Protein AF-A0A323U4H4-F1 (afdb_monomer)

Nearest PDB structures (foldseek):
  2lk4-assembly1_A  TM=4.351E-01  e=6.947E+00  Homo sapiens
  7a27-assembly1_GGG  TM=3.543E-01  e=7.331E+00  Serratia marcescens

Foldseek 3Di:
DDDPPPPPDQLLRVLVVLVVLLVVCLVCVPPDDLVSLVVSQVCVVSSLVSLLNVCVVPVPSSVVSLVVVVVCQVSCVVSVHHDDPPVVSCVSSVD

Radius of gyration: 14.1 Å; Cα contacts (8 Å, |Δi|>4): 78; chains: 1; bounding box: 22×38×44 Å

Mean predicted aligned error: 6.23 Å

pLDDT: mean 83.29, std 13.13, range [33.44, 93.94]

Structure (mmCIF, N/CA/C/O backbone):
data_AF-A0A323U4H4-F1
#
_entry.id   AF-A0A323U4H4-F1
#
loop_
_atom_site.group_PDB
_atom_site.id
_atom_site.type_symbol
_atom_site.label_atom_id
_atom_site.label_alt_id
_atom_site.label_comp_id
_atom_site.label_asym_id
_atom_site.label_entity_id
_atom_site.label_seq_id
_atom_site.pdbx_PDB_ins_code
_atom_site.Cartn_x
_atom_site.Cartn_y
_atom_site.Cartn_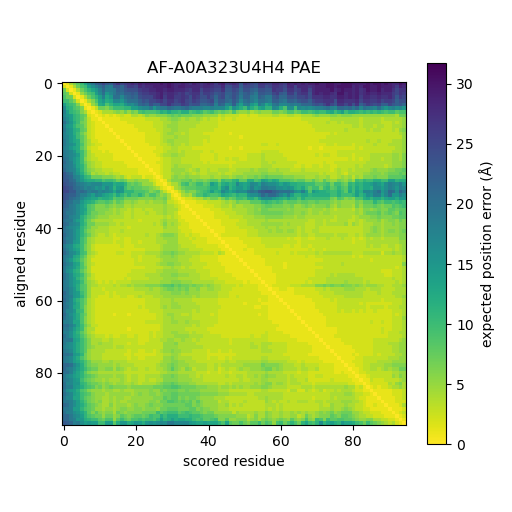z
_atom_site.occupancy
_atom_site.B_iso_or_equiv
_atom_site.auth_seq_id
_atom_site.auth_comp_id
_atom_site.auth_asym_id
_atom_site.auth_atom_id
_atom_site.pdbx_PDB_model_num
ATOM 1 N N . MET A 1 1 ? 3.212 25.612 -26.852 1.00 33.44 1 MET A N 1
ATOM 2 C CA . MET A 1 1 ? 3.584 24.186 -26.749 1.00 33.44 1 MET A CA 1
ATOM 3 C C . MET A 1 1 ? 3.531 23.826 -25.278 1.00 33.44 1 MET A C 1
ATOM 5 O O . MET A 1 1 ? 4.295 24.402 -24.517 1.00 33.44 1 MET A O 1
ATOM 9 N N . ALA A 1 2 ? 2.548 23.024 -24.862 1.00 36.12 2 ALA A N 1
ATOM 10 C CA . ALA A 1 2 ? 2.380 22.651 -23.460 1.00 36.12 2 ALA A CA 1
ATOM 11 C C . ALA A 1 2 ? 3.559 21.770 -23.033 1.00 36.12 2 ALA A C 1
ATOM 13 O O . ALA A 1 2 ? 3.899 20.818 -23.734 1.00 36.12 2 ALA A O 1
ATOM 14 N N . ALA A 1 3 ? 4.207 22.139 -21.931 1.00 40.16 3 ALA A N 1
ATOM 15 C CA . ALA A 1 3 ? 5.287 21.371 -21.342 1.00 40.16 3 ALA A CA 1
ATOM 16 C C . ALA A 1 3 ? 4.754 19.983 -20.974 1.00 40.16 3 ALA A C 1
ATOM 18 O O . ALA A 1 3 ? 3.905 19.855 -20.095 1.00 40.16 3 ALA A O 1
ATOM 19 N N . SER A 1 4 ? 5.241 18.948 -21.656 1.00 44.94 4 SER A N 1
ATOM 20 C CA . SER A 1 4 ? 5.141 17.585 -21.155 1.00 44.94 4 SER A CA 1
ATOM 21 C C . SER A 1 4 ? 5.944 17.547 -19.860 1.00 44.94 4 SER A C 1
ATOM 23 O O . SER A 1 4 ? 7.169 17.442 -19.893 1.00 44.94 4 SER A O 1
ATOM 25 N N . THR A 1 5 ? 5.275 17.691 -18.719 1.00 45.06 5 THR A N 1
ATOM 26 C CA . THR A 1 5 ? 5.811 17.290 -17.421 1.00 45.06 5 THR A CA 1
ATOM 27 C C . THR A 1 5 ? 6.005 15.782 -17.483 1.00 45.06 5 THR A C 1
ATOM 29 O O . THR A 1 5 ? 5.144 15.006 -17.077 1.00 45.06 5 THR A O 1
ATOM 32 N N . ALA A 1 6 ? 7.123 15.358 -18.075 1.00 48.53 6 ALA A N 1
ATOM 33 C CA . ALA A 1 6 ? 7.662 14.033 -17.852 1.00 48.53 6 ALA A CA 1
ATOM 34 C C . ALA A 1 6 ? 7.753 13.898 -16.332 1.00 48.53 6 ALA A C 1
ATOM 36 O O . ALA A 1 6 ? 8.477 14.660 -15.690 1.00 48.53 6 ALA A O 1
ATOM 37 N N . SER A 1 7 ? 6.906 13.042 -15.763 1.00 56.84 7 SER A N 1
ATOM 38 C CA . SER A 1 7 ? 6.895 12.756 -14.335 1.00 56.84 7 SER A CA 1
ATOM 39 C C . SER A 1 7 ? 8.338 12.494 -13.912 1.00 56.84 7 SER A C 1
ATOM 41 O O . SER A 1 7 ? 8.963 11.572 -14.431 1.00 56.84 7 SER A O 1
ATOM 43 N N . LEU A 1 8 ? 8.889 13.333 -13.029 1.00 70.56 8 LEU A N 1
ATOM 44 C CA . LEU A 1 8 ? 10.264 13.189 -12.531 1.00 70.56 8 LEU A CA 1
ATOM 45 C C . LEU A 1 8 ? 10.473 11.859 -11.791 1.00 70.56 8 LEU A C 1
ATOM 47 O O . LEU A 1 8 ? 11.607 11.474 -11.532 1.00 70.56 8 LEU A O 1
ATOM 51 N N . PHE A 1 9 ? 9.375 11.176 -11.473 1.00 76.75 9 PHE A N 1
ATOM 52 C CA . PHE A 1 9 ? 9.333 9.926 -10.744 1.00 76.75 9 PHE A CA 1
ATOM 53 C C . PHE A 1 9 ? 8.801 8.797 -11.619 1.00 76.75 9 PHE A C 1
ATOM 55 O O . PHE A 1 9 ? 7.799 8.947 -12.331 1.00 76.75 9 PHE A O 1
ATOM 62 N N . THR A 1 10 ? 9.455 7.648 -11.497 1.00 89.19 10 THR A N 1
ATOM 63 C CA . THR A 1 10 ? 8.972 6.358 -11.980 1.00 89.19 10 THR A CA 1
ATOM 64 C C . THR A 1 10 ? 7.700 5.942 -11.227 1.00 89.19 10 THR A C 1
ATOM 66 O O . THR A 1 10 ? 7.492 6.342 -10.078 1.00 89.19 10 THR A O 1
ATOM 69 N N . PRO A 1 11 ? 6.850 5.086 -11.819 1.00 89.75 11 PRO A N 1
ATOM 70 C CA . PRO A 1 11 ? 5.662 4.557 -11.144 1.00 89.75 11 PRO A CA 1
ATOM 71 C C . PRO A 1 11 ? 5.970 3.913 -9.784 1.00 89.75 11 PRO A C 1
ATOM 73 O O . PRO A 1 11 ? 5.223 4.091 -8.825 1.00 89.75 11 PRO A O 1
ATOM 76 N N . LEU A 1 12 ? 7.109 3.224 -9.668 1.00 90.81 12 LEU A N 1
ATOM 77 C CA . LEU A 1 12 ? 7.548 2.618 -8.413 1.00 90.81 12 LEU A CA 1
ATOM 78 C C . LEU A 1 12 ? 7.871 3.669 -7.344 1.00 90.81 12 LEU A C 1
ATOM 80 O O . LEU A 1 12 ? 7.516 3.490 -6.182 1.00 90.81 12 LEU A O 1
ATOM 84 N N . GLU A 1 13 ? 8.534 4.765 -7.714 1.00 91.06 13 GLU A N 1
ATOM 85 C CA . GLU A 1 13 ? 8.841 5.859 -6.784 1.00 91.06 13 GLU A CA 1
ATOM 86 C C . GLU A 1 13 ? 7.571 6.544 -6.285 1.00 91.06 13 GLU A C 1
ATOM 88 O O . GLU A 1 13 ? 7.451 6.799 -5.088 1.00 91.06 13 GLU A O 1
ATOM 93 N N . VAL A 1 14 ? 6.594 6.757 -7.169 1.00 90.50 14 VAL A N 1
ATOM 94 C CA . VAL A 1 14 ? 5.285 7.303 -6.785 1.00 90.50 14 VAL A CA 1
ATOM 95 C C . VAL A 1 14 ? 4.548 6.339 -5.848 1.00 90.50 14 VAL A C 1
ATOM 97 O O . VAL A 1 14 ? 4.030 6.761 -4.816 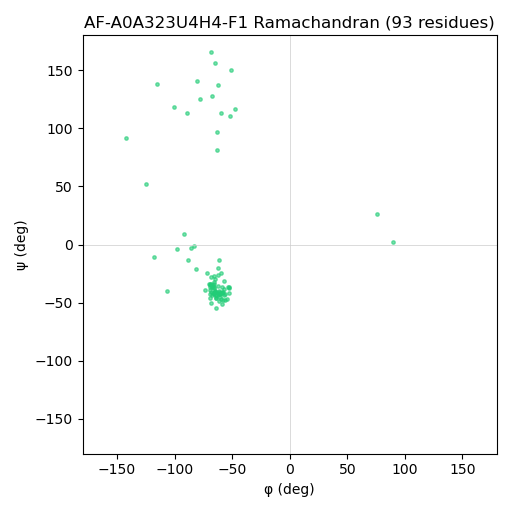1.00 90.50 14 VAL A O 1
ATOM 100 N N . ALA A 1 15 ? 4.548 5.033 -6.141 1.00 91.69 15 ALA A N 1
ATOM 101 C CA . ALA A 1 15 ? 3.940 4.031 -5.263 1.00 91.69 15 ALA A CA 1
ATOM 102 C C . ALA A 1 15 ? 4.607 3.992 -3.875 1.00 91.69 15 ALA A C 1
ATOM 104 O O . ALA A 1 15 ? 3.918 3.914 -2.859 1.00 91.69 15 ALA A O 1
ATOM 105 N N . ARG A 1 16 ? 5.942 4.093 -3.815 1.00 92.75 16 ARG A N 1
ATOM 106 C CA . ARG A 1 16 ? 6.701 4.157 -2.554 1.00 92.75 16 ARG A CA 1
ATOM 107 C C . ARG A 1 16 ? 6.413 5.426 -1.758 1.00 92.75 16 ARG A C 1
ATOM 109 O O . ARG A 1 16 ? 6.393 5.360 -0.531 1.00 92.75 16 ARG A O 1
ATOM 116 N N . LEU A 1 17 ? 6.221 6.559 -2.434 1.00 91.06 17 LEU A N 1
ATOM 117 C CA . LEU A 1 17 ? 5.887 7.827 -1.789 1.00 91.06 17 LEU A CA 1
ATOM 118 C C . LEU A 1 17 ? 4.521 7.739 -1.103 1.00 91.06 17 LEU A C 1
ATOM 120 O O . LEU A 1 17 ? 4.456 7.894 0.113 1.00 91.06 17 LEU A O 1
ATOM 124 N N . HIS A 1 18 ? 3.478 7.356 -1.845 1.00 90.38 18 HIS A N 1
ATOM 125 C CA . HIS A 1 18 ? 2.144 7.161 -1.271 1.00 90.38 18 HIS A CA 1
ATOM 126 C C . HIS A 1 18 ? 2.145 6.105 -0.160 1.00 90.38 18 HIS A C 1
ATOM 128 O O . HIS A 1 18 ? 1.445 6.244 0.844 1.00 90.38 18 HIS A O 1
ATOM 134 N N . TRP A 1 19 ? 2.946 5.040 -0.306 1.00 92.75 19 TRP A N 1
ATOM 135 C CA . TRP A 1 19 ? 3.050 4.027 0.741 1.00 92.75 19 TRP A CA 1
ATOM 136 C C . TRP A 1 19 ? 3.661 4.584 2.024 1.00 92.75 19 TRP A C 1
ATOM 138 O O . TRP A 1 19 ? 3.196 4.264 3.115 1.00 92.75 19 TRP A O 1
ATOM 148 N N . ARG A 1 20 ? 4.680 5.440 1.910 1.00 90.81 20 ARG A N 1
ATOM 149 C CA . ARG A 1 20 ? 5.303 6.091 3.064 1.00 90.81 20 ARG A CA 1
ATOM 150 C C . ARG A 1 20 ? 4.298 6.954 3.821 1.00 90.81 20 ARG A C 1
ATOM 152 O O . ARG A 1 20 ? 4.180 6.780 5.027 1.00 90.81 20 ARG A O 1
ATOM 159 N N . GLU A 1 21 ? 3.553 7.797 3.116 1.00 87.75 21 GLU A N 1
ATOM 160 C CA . GLU A 1 21 ? 2.527 8.671 3.705 1.00 87.75 21 GLU A CA 1
ATOM 161 C C . GLU A 1 21 ? 1.417 7.854 4.380 1.00 87.75 21 GLU A C 1
ATOM 163 O O . GLU A 1 21 ? 1.019 8.119 5.517 1.00 87.75 21 GLU A O 1
ATOM 168 N N . THR A 1 22 ? 0.980 6.778 3.716 1.00 88.06 22 THR A N 1
ATOM 169 C CA . THR A 1 22 ? 0.026 5.823 4.292 1.00 88.06 22 THR A CA 1
ATOM 170 C C . THR A 1 22 ? 0.578 5.223 5.583 1.00 88.06 22 THR A C 1
ATOM 172 O O . THR A 1 22 ? -0.106 5.180 6.604 1.00 88.06 22 THR A O 1
ATOM 175 N N . ARG A 1 23 ? 1.835 4.775 5.565 1.00 88.75 23 ARG A N 1
ATOM 176 C CA . ARG A 1 23 ? 2.483 4.131 6.707 1.00 88.75 23 ARG A CA 1
ATOM 177 C C . ARG A 1 23 ? 2.698 5.085 7.877 1.00 88.75 23 ARG A C 1
ATOM 179 O O . ARG A 1 23 ? 2.561 4.659 9.019 1.00 88.75 23 ARG A O 1
ATOM 186 N N . GLU A 1 24 ? 2.982 6.356 7.622 1.00 86.88 24 GLU A N 1
ATOM 187 C CA . GLU A 1 24 ? 3.047 7.383 8.667 1.00 86.88 24 GLU A CA 1
ATOM 188 C C . GLU A 1 24 ? 1.701 7.525 9.388 1.00 86.88 24 GLU A C 1
ATOM 190 O O . GLU A 1 24 ? 1.666 7.527 10.621 1.00 86.88 24 GLU A O 1
ATOM 195 N N . CYS A 1 25 ? 0.590 7.510 8.645 1.00 84.06 25 CYS A N 1
ATOM 196 C CA . CYS A 1 25 ? -0.751 7.510 9.233 1.00 84.06 25 CYS A CA 1
ATOM 197 C C . CYS A 1 25 ? -1.050 6.223 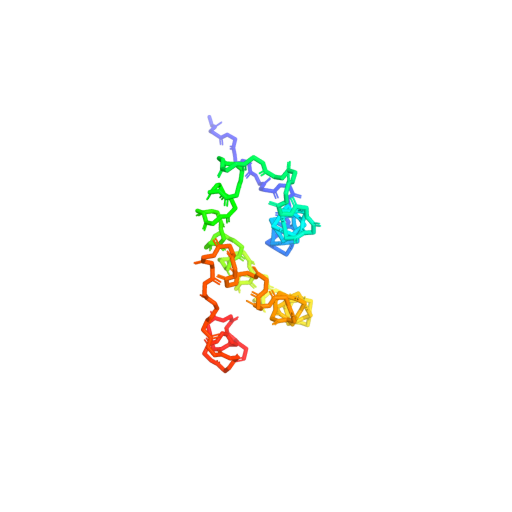10.021 1.00 84.06 25 CYS A C 1
ATOM 199 O O . CYS A 1 25 ? -1.649 6.273 11.095 1.00 84.06 25 CYS A O 1
ATOM 201 N N . LEU A 1 26 ? -0.583 5.063 9.542 1.00 83.44 26 LEU A N 1
ATOM 202 C CA . LEU A 1 26 ? -0.733 3.783 10.251 1.00 83.44 26 LEU A CA 1
ATOM 203 C C . LEU A 1 26 ? 0.046 3.733 11.576 1.00 83.44 26 LEU A C 1
ATOM 205 O O . LEU A 1 26 ? -0.393 3.072 12.519 1.00 83.44 26 LEU A O 1
ATOM 209 N N . LEU A 1 27 ? 1.208 4.387 11.652 1.00 84.00 27 LEU A N 1
ATOM 210 C CA . LEU A 1 27 ? 2.072 4.386 12.839 1.00 84.00 27 LEU A CA 1
ATOM 211 C C . LEU A 1 27 ? 1.620 5.389 13.911 1.00 84.00 27 LEU A C 1
ATOM 213 O O . LEU A 1 27 ? 1.953 5.207 15.084 1.00 84.00 27 LEU A O 1
ATOM 217 N N . HIS A 1 28 ? 0.840 6.408 13.538 1.00 78.50 28 HIS A N 1
ATOM 218 C CA . HIS A 1 28 ? 0.397 7.477 14.437 1.00 78.50 28 HIS A CA 1
ATOM 219 C C . HIS A 1 28 ? -1.135 7.659 14.495 1.00 78.50 28 HIS A C 1
ATOM 221 O O . HIS A 1 28 ? -1.615 8.788 14.435 1.00 78.50 28 HIS A O 1
ATOM 227 N N . PRO A 1 29 ? -1.936 6.604 14.742 1.00 64.31 29 PRO A N 1
ATOM 228 C CA . PRO A 1 29 ? -3.401 6.667 14.643 1.00 64.31 29 PRO A CA 1
ATOM 229 C C . PRO A 1 29 ? -4.080 7.653 15.615 1.00 64.31 29 PRO A C 1
ATOM 231 O O . PRO A 1 29 ? -5.214 8.050 15.383 1.00 64.31 29 PRO A O 1
ATOM 234 N N . GLY A 1 30 ? -3.412 8.048 16.708 1.00 64.81 30 GLY A N 1
ATOM 235 C CA . GLY A 1 30 ? -3.902 9.067 17.654 1.00 64.81 30 GLY A CA 1
ATOM 236 C C . GLY A 1 30 ? -3.340 10.478 17.435 1.00 64.81 30 GLY A C 1
ATOM 237 O O . GLY A 1 30 ? -3.706 11.389 18.171 1.00 64.81 30 GLY A O 1
ATOM 238 N N . GLY A 1 31 ? -2.418 10.642 16.481 1.00 65.00 31 GLY A N 1
ATOM 239 C CA . GLY A 1 31 ? -1.805 11.922 16.108 1.00 65.00 31 GLY A CA 1
ATOM 240 C C . GLY A 1 31 ? -2.087 12.343 14.664 1.00 65.00 31 GLY A C 1
ATOM 241 O O . GLY A 1 31 ? -1.801 13.481 14.306 1.00 65.00 31 GLY A O 1
ATOM 242 N N . THR A 1 32 ? -2.640 11.445 13.848 1.00 71.88 32 THR A N 1
ATOM 243 C CA . THR A 1 32 ? -3.081 11.727 12.484 1.00 71.88 32 THR A CA 1
ATOM 244 C C . THR A 1 32 ? -4.418 12.451 12.511 1.00 71.88 32 THR A C 1
ATOM 246 O O . THR A 1 32 ? -5.386 11.981 13.112 1.00 71.88 32 THR A O 1
ATOM 249 N N . ASP A 1 33 ? -4.457 13.604 11.853 1.00 79.94 33 ASP A N 1
ATOM 250 C CA . ASP A 1 33 ? -5.683 14.367 11.663 1.00 79.94 33 ASP A CA 1
ATOM 251 C C . ASP A 1 33 ? -6.700 13.539 10.843 1.00 79.94 33 ASP A C 1
ATOM 253 O O . ASP A 1 33 ? -6.305 12.867 9.883 1.00 79.94 33 ASP A O 1
ATOM 257 N N . PRO A 1 34 ? -7.995 13.529 11.201 1.00 78.06 34 PRO A N 1
ATOM 258 C CA . PRO A 1 34 ? -9.004 12.759 10.477 1.00 78.06 34 PRO A CA 1
ATOM 259 C C . PRO A 1 34 ? -9.091 13.108 8.983 1.00 78.06 34 PRO A C 1
ATOM 261 O O . PRO A 1 34 ? -9.353 12.205 8.186 1.00 78.06 34 PRO A O 1
ATOM 264 N N . ASP A 1 35 ? -8.816 14.353 8.582 1.00 83.06 35 ASP A N 1
ATOM 265 C CA . ASP A 1 35 ? -8.785 14.744 7.168 1.00 83.06 35 ASP A CA 1
ATOM 266 C C . ASP A 1 35 ? -7.571 14.134 6.453 1.00 83.06 35 ASP A C 1
ATOM 268 O O . ASP A 1 35 ? -7.659 13.721 5.297 1.00 83.06 35 ASP A O 1
ATOM 272 N N . GLN A 1 36 ? -6.442 13.992 7.153 1.00 80.50 36 GLN A N 1
ATOM 273 C CA . GLN A 1 36 ? -5.254 13.321 6.624 1.00 80.50 36 GLN A CA 1
ATOM 274 C C . GLN A 1 36 ? -5.481 11.812 6.468 1.00 80.50 36 GLN A C 1
ATOM 276 O O . GLN A 1 36 ? -5.109 11.230 5.448 1.00 80.50 36 GLN A O 1
ATOM 281 N N . ALA A 1 37 ? -6.126 11.176 7.450 1.00 80.31 37 ALA A N 1
ATOM 282 C CA . ALA A 1 37 ? -6.512 9.773 7.343 1.00 80.31 37 ALA A CA 1
ATOM 283 C C . ALA A 1 37 ? -7.482 9.551 6.170 1.00 80.31 37 ALA A C 1
ATOM 285 O O . ALA A 1 37 ? -7.330 8.580 5.429 1.00 80.31 37 ALA A O 1
ATOM 286 N N . LEU A 1 38 ? -8.435 10.467 5.963 1.00 84.44 38 LEU A N 1
ATOM 287 C CA . LEU A 1 38 ? -9.356 10.420 4.830 1.00 84.44 38 LEU A CA 1
ATOM 288 C C . LEU A 1 38 ? -8.620 10.567 3.492 1.00 84.44 38 LEU A C 1
ATOM 290 O O . LEU A 1 38 ? -8.841 9.752 2.600 1.00 84.44 38 LEU A O 1
ATOM 294 N N . ALA A 1 39 ? -7.700 11.528 3.375 1.00 86.50 39 ALA A N 1
ATOM 295 C CA . ALA A 1 39 ? -6.894 11.710 2.169 1.00 86.50 39 ALA A CA 1
ATOM 296 C C . ALA A 1 39 ? -6.104 10.440 1.816 1.00 86.50 39 ALA A C 1
ATOM 298 O O . ALA A 1 39 ? -6.116 10.001 0.669 1.00 86.50 39 ALA A O 1
ATOM 299 N N . VAL A 1 40 ? -5.498 9.776 2.807 1.00 85.75 40 VAL A N 1
ATOM 300 C CA . VAL A 1 40 ? -4.807 8.494 2.594 1.00 85.75 40 VAL A CA 1
ATOM 301 C C . VAL A 1 40 ? -5.751 7.419 2.055 1.00 85.75 40 VAL A C 1
ATOM 303 O O . VAL A 1 40 ? -5.378 6.678 1.145 1.00 85.75 40 VAL A O 1
ATOM 306 N N . VAL A 1 41 ? -6.976 7.327 2.578 1.00 85.44 41 VAL A N 1
ATOM 307 C CA . VAL A 1 41 ? -7.986 6.372 2.090 1.00 85.44 41 VAL A CA 1
ATOM 308 C C . VAL A 1 41 ? -8.388 6.687 0.645 1.00 85.44 41 VAL A C 1
ATOM 310 O O . VAL A 1 41 ? -8.483 5.772 -0.176 1.00 85.44 41 VAL A O 1
ATOM 313 N N . GLU A 1 42 ? -8.601 7.962 0.322 1.00 88.25 42 GLU A N 1
ATOM 314 C CA . GLU A 1 42 ? -9.001 8.424 -1.012 1.00 88.25 42 GLU A CA 1
ATOM 315 C C . GLU A 1 42 ? -7.889 8.268 -2.057 1.00 88.25 42 GLU A C 1
ATOM 317 O O . GLU A 1 42 ? -8.168 7.958 -3.218 1.00 88.25 42 GLU A O 1
ATOM 322 N N . GLU A 1 43 ? -6.629 8.431 -1.651 1.00 88.25 43 GLU A N 1
ATOM 323 C CA . GLU A 1 43 ? -5.460 8.309 -2.522 1.00 88.25 43 GLU A CA 1
ATOM 324 C C . GLU A 1 43 ? -4.916 6.879 -2.619 1.00 88.25 43 GLU A C 1
ATOM 326 O O . GLU A 1 43 ? -4.161 6.562 -3.542 1.00 88.25 43 GLU A O 1
ATOM 331 N N . PHE A 1 44 ? -5.339 5.964 -1.744 1.00 87.75 44 PHE A N 1
ATOM 332 C CA . PHE A 1 44 ? -4.903 4.566 -1.774 1.00 87.75 44 PHE A CA 1
ATOM 333 C C . PHE A 1 44 ? -5.088 3.863 -3.142 1.00 87.75 44 PHE A C 1
ATOM 335 O O . PHE A 1 44 ? -4.206 3.107 -3.564 1.00 87.75 44 PHE A O 1
ATOM 342 N N . PRO A 1 45 ? -6.158 4.119 -3.925 1.00 88.56 45 PRO A N 1
ATOM 343 C CA . PRO A 1 45 ? -6.274 3.595 -5.287 1.00 88.56 45 PRO A CA 1
ATOM 344 C C . PRO A 1 45 ? -5.181 4.090 -6.254 1.00 88.56 45 PRO A C 1
ATOM 346 O O . PRO A 1 45 ? -4.858 3.393 -7.221 1.00 88.56 45 PRO A O 1
ATOM 349 N N . LEU A 1 46 ? -4.585 5.266 -6.020 1.00 88.50 46 LEU A N 1
ATOM 350 C CA . LEU A 1 46 ? -3.449 5.758 -6.809 1.00 88.50 46 LEU A CA 1
ATOM 351 C C . LEU A 1 46 ? -2.201 4.925 -6.540 1.00 88.50 46 LEU A C 1
ATOM 353 O O . LEU A 1 46 ? -1.484 4.587 -7.485 1.00 88.50 46 LEU A O 1
ATOM 357 N N . LEU A 1 47 ? -1.975 4.533 -5.283 1.00 90.00 47 LEU A N 1
ATOM 358 C CA . LEU A 1 47 ? -0.918 3.591 -4.926 1.00 90.00 47 LEU A CA 1
ATOM 359 C C . LEU A 1 47 ? -1.070 2.300 -5.739 1.00 90.00 47 LEU A C 1
ATOM 361 O O . LEU A 1 47 ? -0.100 1.847 -6.345 1.00 90.00 47 LEU A O 1
ATOM 365 N N . TRP A 1 48 ? -2.285 1.745 -5.830 1.00 87.81 48 TRP A N 1
ATOM 366 C CA . TRP A 1 48 ? -2.538 0.532 -6.619 1.00 87.81 48 TRP A CA 1
ATOM 367 C C . TRP A 1 48 ? -2.199 0.700 -8.094 1.00 87.81 48 TRP A C 1
ATOM 369 O O . TRP A 1 48 ? -1.532 -0.157 -8.672 1.00 87.81 48 TRP A O 1
ATOM 379 N N . ARG A 1 49 ? -2.641 1.802 -8.707 1.00 89.69 49 ARG A N 1
ATOM 380 C CA . ARG A 1 49 ? -2.382 2.070 -10.126 1.00 89.69 49 ARG A CA 1
ATOM 381 C C . ARG A 1 49 ? -0.885 2.165 -10.409 1.00 89.69 49 ARG A C 1
ATOM 383 O O . ARG A 1 49 ? -0.405 1.578 -11.373 1.00 89.69 49 ARG A O 1
ATOM 390 N N . ASN A 1 50 ? -0.157 2.890 -9.565 1.00 91.06 50 ASN A N 1
ATOM 391 C CA . ASN A 1 50 ? 1.280 3.076 -9.724 1.00 91.06 50 ASN A CA 1
ATOM 392 C C . ASN A 1 50 ? 2.061 1.784 -9.461 1.00 91.06 50 ASN A C 1
ATOM 394 O O . ASN A 1 50 ? 3.036 1.517 -10.155 1.00 91.06 50 ASN A O 1
ATOM 398 N N . LEU A 1 51 ? 1.605 0.949 -8.524 1.00 91.31 51 LEU A N 1
ATOM 399 C CA . LEU A 1 51 ? 2.199 -0.359 -8.253 1.00 91.31 51 LEU A CA 1
ATOM 400 C C . LEU A 1 51 ? 1.986 -1.347 -9.410 1.00 91.31 51 LEU A C 1
ATOM 402 O O . LEU A 1 51 ? 2.912 -2.064 -9.779 1.00 91.31 51 LEU A O 1
ATOM 406 N N . ALA A 1 52 ? 0.792 -1.360 -10.012 1.00 90.88 52 ALA A N 1
ATOM 407 C CA . ALA A 1 52 ? 0.501 -2.180 -11.187 1.00 90.88 52 ALA A CA 1
ATOM 408 C C . ALA A 1 52 ? 1.325 -1.737 -12.404 1.00 90.88 52 ALA A C 1
ATOM 410 O O . ALA A 1 52 ? 1.858 -2.569 -13.131 1.00 90.88 52 ALA A O 1
ATOM 411 N N . GLU A 1 53 ? 1.473 -0.426 -12.611 1.00 91.25 53 GLU A N 1
ATOM 412 C CA . GLU A 1 53 ? 2.350 0.094 -13.659 1.00 91.25 53 GLU A CA 1
ATOM 413 C C . GLU A 1 53 ? 3.819 -0.242 -13.362 1.00 91.25 53 GLU A C 1
ATOM 415 O O . GLU A 1 53 ? 4.525 -0.700 -14.254 1.00 91.25 53 GLU A O 1
ATOM 420 N N . ALA A 1 54 ? 4.271 -0.109 -12.110 1.00 90.88 54 ALA A N 1
ATOM 421 C CA . ALA A 1 54 ? 5.623 -0.482 -11.698 1.00 90.88 54 ALA A CA 1
ATOM 422 C C . ALA A 1 54 ? 5.928 -1.956 -11.988 1.00 90.88 54 ALA A C 1
ATOM 424 O O . ALA A 1 54 ? 6.999 -2.249 -12.509 1.00 90.88 54 ALA A O 1
ATOM 425 N N . ALA A 1 55 ? 4.978 -2.863 -11.744 1.00 90.94 55 ALA A N 1
ATOM 426 C CA . ALA A 1 55 ? 5.137 -4.293 -12.012 1.00 90.94 55 ALA A CA 1
ATOM 427 C C . ALA A 1 55 ? 5.415 -4.616 -13.492 1.00 90.94 55 ALA A C 1
ATOM 429 O O . ALA A 1 55 ? 6.040 -5.632 -13.789 1.00 90.94 55 ALA A O 1
ATOM 430 N N . ARG A 1 56 ? 5.004 -3.744 -14.427 1.00 89.75 56 ARG A 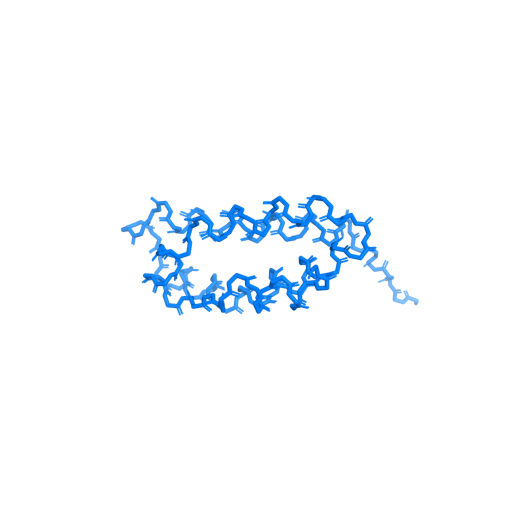N 1
ATOM 431 C CA . ARG A 1 56 ? 5.289 -3.899 -15.866 1.00 89.75 56 ARG A CA 1
ATOM 432 C C . ARG A 1 56 ? 6.751 -3.629 -16.220 1.00 89.75 56 ARG A C 1
ATOM 434 O O . ARG A 1 56 ? 7.211 -4.113 -17.250 1.00 89.75 56 ARG A O 1
ATOM 441 N N . HIS A 1 57 ? 7.447 -2.836 -15.405 1.00 88.31 57 HIS A N 1
ATOM 442 C CA . HIS A 1 57 ? 8.834 -2.418 -15.639 1.00 88.31 57 HIS A CA 1
ATOM 443 C C . HIS A 1 57 ? 9.811 -3.138 -14.706 1.00 88.31 57 HIS A C 1
ATOM 445 O O . HIS A 1 57 ? 10.886 -3.539 -15.140 1.00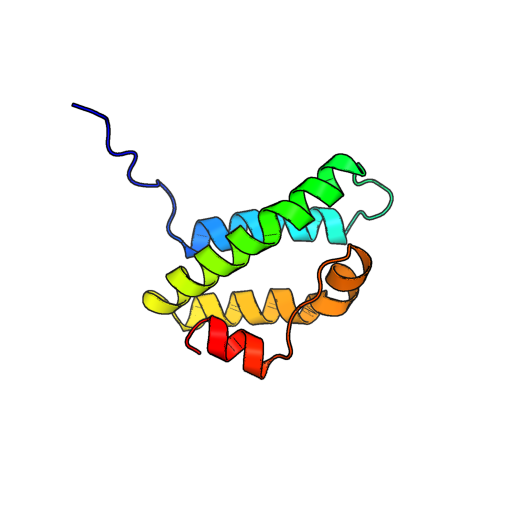 88.31 57 HIS A O 1
ATOM 451 N N . ASP A 1 58 ? 9.425 -3.322 -13.443 1.00 90.44 58 ASP A N 1
ATOM 452 C CA . ASP A 1 58 ? 10.197 -4.000 -12.403 1.00 90.44 58 ASP A CA 1
ATOM 453 C C . ASP A 1 58 ? 9.261 -4.824 -11.504 1.00 90.44 58 ASP A C 1
ATOM 455 O O . ASP A 1 58 ? 8.690 -4.354 -10.512 1.00 90.44 58 ASP A O 1
ATOM 459 N N . LEU A 1 59 ? 9.096 -6.086 -11.897 1.00 89.62 59 LEU A N 1
ATOM 460 C CA . LEU A 1 59 ? 8.231 -7.051 -11.229 1.00 89.62 59 LEU A CA 1
ATOM 461 C C . LEU A 1 59 ? 8.663 -7.312 -9.783 1.00 89.62 59 LEU A C 1
ATOM 463 O O . LEU A 1 59 ? 7.825 -7.418 -8.889 1.00 89.62 59 LEU A O 1
ATOM 467 N N . GLU A 1 60 ? 9.969 -7.446 -9.561 1.00 91.38 60 GLU A N 1
ATOM 468 C CA . GLU A 1 60 ? 10.531 -7.843 -8.273 1.00 91.38 60 GLU A CA 1
ATOM 469 C C . GLU A 1 60 ? 10.347 -6.728 -7.245 1.00 91.38 60 GLU A C 1
ATOM 471 O O . GLU A 1 60 ? 9.852 -6.973 -6.140 1.00 91.38 60 GLU A O 1
ATOM 476 N N . ALA A 1 61 ? 10.656 -5.488 -7.626 1.00 91.50 61 ALA A N 1
ATOM 477 C CA . ALA A 1 61 ? 10.480 -4.351 -6.739 1.00 91.50 61 ALA A CA 1
ATOM 478 C C . ALA A 1 61 ? 8.999 -4.062 -6.445 1.00 91.50 61 ALA A C 1
ATOM 480 O O . ALA A 1 61 ? 8.657 -3.725 -5.306 1.00 91.50 61 ALA A O 1
ATOM 481 N N . ALA A 1 62 ? 8.111 -4.235 -7.431 1.00 91.38 62 ALA A N 1
ATOM 482 C CA . ALA A 1 62 ? 6.671 -4.105 -7.223 1.00 91.38 62 ALA A CA 1
ATOM 483 C C . ALA A 1 62 ? 6.121 -5.206 -6.298 1.00 91.38 62 ALA A C 1
ATOM 485 O O . ALA A 1 62 ? 5.341 -4.913 -5.394 1.00 91.38 62 ALA A O 1
ATOM 486 N N . LEU A 1 63 ? 6.566 -6.458 -6.463 1.00 90.81 63 LEU A N 1
ATOM 487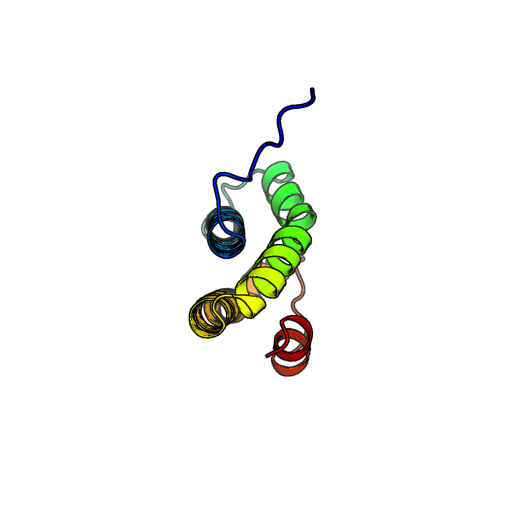 C CA . LEU A 1 63 ? 6.219 -7.570 -5.569 1.00 90.81 63 LEU A CA 1
ATOM 488 C C . LEU A 1 63 ? 6.691 -7.330 -4.135 1.00 90.81 63 LEU A C 1
ATOM 490 O O . LEU A 1 63 ? 5.950 -7.625 -3.196 1.00 90.81 63 LEU A O 1
ATOM 494 N N . SER A 1 64 ? 7.908 -6.810 -3.963 1.00 93.62 64 SER A N 1
ATOM 495 C CA . SER A 1 64 ? 8.4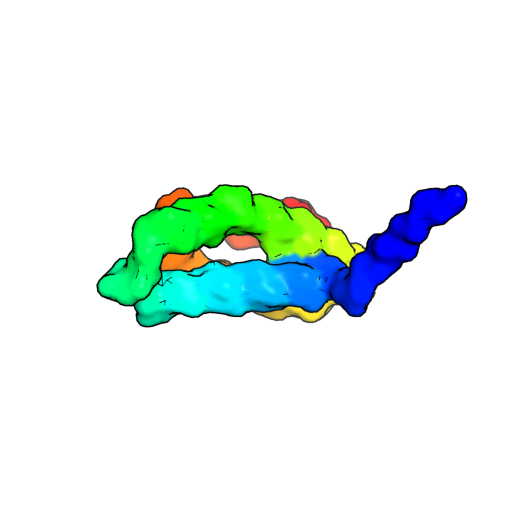42 -6.461 -2.644 1.00 93.62 64 SER A CA 1
ATOM 496 C C . SER A 1 64 ? 7.542 -5.442 -1.952 1.00 93.62 64 SER A C 1
ATOM 498 O O . SER A 1 64 ? 7.078 -5.691 -0.842 1.00 93.62 64 SER A O 1
ATOM 500 N N . LEU A 1 65 ? 7.212 -4.346 -2.640 1.00 93.19 65 LEU A N 1
ATOM 501 C CA . LEU A 1 65 ? 6.349 -3.306 -2.088 1.00 93.19 65 LEU A CA 1
ATOM 502 C C . LEU A 1 65 ? 4.923 -3.821 -1.822 1.00 93.19 65 LEU A C 1
ATOM 504 O O . LEU A 1 65 ? 4.346 -3.522 -0.782 1.00 93.19 65 LEU A O 1
ATOM 508 N N . ALA A 1 66 ? 4.363 -4.648 -2.712 1.00 92.19 66 ALA A N 1
ATOM 509 C CA . ALA A 1 66 ? 3.054 -5.272 -2.506 1.00 92.19 66 ALA A CA 1
ATOM 510 C C . ALA A 1 66 ? 3.013 -6.133 -1.233 1.00 92.19 66 ALA A C 1
ATOM 512 O O . ALA A 1 66 ? 2.027 -6.095 -0.497 1.00 92.19 66 ALA A O 1
ATOM 513 N N . ARG A 1 67 ? 4.085 -6.888 -0.950 1.00 92.56 67 ARG A N 1
ATOM 514 C CA . ARG A 1 67 ? 4.208 -7.676 0.287 1.00 92.56 67 ARG A CA 1
ATOM 515 C C . ARG A 1 67 ? 4.255 -6.785 1.521 1.00 92.56 67 ARG A C 1
ATOM 517 O O . ARG A 1 67 ? 3.503 -7.041 2.451 1.00 92.56 67 ARG A O 1
ATOM 524 N N . GLU A 1 68 ? 5.054 -5.719 1.495 1.00 93.50 68 GLU A N 1
ATOM 525 C CA . GLU A 1 68 ? 5.124 -4.763 2.610 1.00 93.50 68 GLU A CA 1
ATOM 526 C C . GLU A 1 68 ? 3.745 -4.179 2.948 1.00 93.50 68 GLU A C 1
ATOM 528 O O . GLU A 1 68 ? 3.365 -4.096 4.114 1.00 93.50 68 GLU A O 1
ATOM 533 N N . ILE A 1 69 ? 2.963 -3.820 1.926 1.00 92.81 69 ILE A N 1
ATOM 534 C CA . ILE A 1 69 ? 1.604 -3.302 2.114 1.00 92.81 69 ILE A CA 1
ATOM 535 C C . ILE A 1 69 ? 0.670 -4.401 2.661 1.00 92.81 69 ILE A C 1
ATOM 537 O O . ILE A 1 69 ? -0.193 -4.126 3.495 1.00 92.81 69 ILE A O 1
ATOM 541 N N . TRP A 1 70 ? 0.836 -5.657 2.231 1.00 92.06 70 TRP A N 1
ATOM 542 C CA . TRP A 1 70 ? 0.038 -6.793 2.714 1.00 92.06 70 TRP A CA 1
ATOM 543 C C . TRP A 1 70 ? 0.308 -7.168 4.164 1.00 92.06 70 TRP A C 1
ATOM 545 O O . TRP A 1 70 ? -0.609 -7.592 4.876 1.00 92.06 70 TRP A O 1
ATOM 555 N N . ASP A 1 71 ? 1.546 -7.016 4.618 1.00 93.94 71 ASP A N 1
ATOM 556 C CA . ASP A 1 71 ? 1.906 -7.268 6.010 1.00 93.94 71 ASP A CA 1
ATOM 557 C C . ASP A 1 71 ? 1.213 -6.278 6.959 1.00 93.94 71 ASP A C 1
ATOM 559 O O . ASP A 1 71 ? 0.831 -6.644 8.067 1.00 93.94 71 ASP A O 1
ATOM 563 N N . GLU A 1 72 ? 0.925 -5.063 6.491 1.00 92.44 72 GLU A N 1
ATOM 564 C CA . GLU A 1 72 ? 0.222 -4.021 7.250 1.00 92.44 72 GLU A CA 1
ATOM 565 C C . GLU A 1 72 ? -1.314 -4.042 7.040 1.00 92.44 72 GLU A C 1
ATOM 567 O O . GLU A 1 72 ? -2.024 -3.141 7.499 1.00 92.44 72 GLU A O 1
ATOM 572 N N . ARG A 1 73 ? -1.868 -5.070 6.372 1.00 91.81 73 ARG A N 1
ATOM 573 C CA . ARG A 1 73 ? -3.300 -5.152 5.996 1.00 91.81 73 ARG A CA 1
ATOM 574 C C . ARG A 1 73 ? -4.278 -4.960 7.156 1.00 91.81 73 ARG A C 1
ATOM 576 O O . ARG A 1 73 ? -5.333 -4.363 6.968 1.00 91.81 73 ARG A O 1
ATOM 583 N N . GLU A 1 74 ? -3.947 -5.453 8.349 1.00 90.06 74 GLU A N 1
ATOM 584 C CA . GLU A 1 74 ? -4.825 -5.340 9.521 1.00 90.06 74 GLU A CA 1
ATOM 585 C C . GLU A 1 74 ? -4.928 -3.887 9.997 1.00 90.06 74 GLU A C 1
ATOM 587 O O . GLU A 1 74 ? -6.004 -3.423 10.377 1.00 90.06 74 GLU A O 1
ATOM 592 N N . ARG A 1 75 ? -3.825 -3.134 9.910 1.00 88.81 75 ARG A N 1
ATOM 593 C CA . ARG A 1 75 ? -3.808 -1.707 10.244 1.00 88.81 75 ARG A CA 1
ATOM 594 C C . ARG A 1 75 ? -4.509 -0.878 9.173 1.00 88.81 75 ARG A C 1
ATOM 596 O O . ARG A 1 75 ? -5.267 0.026 9.504 1.00 88.81 75 ARG A O 1
ATOM 603 N N . LEU A 1 76 ? -4.325 -1.228 7.899 1.00 89.75 76 LEU A N 1
ATOM 604 C CA . LEU A 1 76 ? -5.066 -0.620 6.790 1.00 89.75 76 LEU A CA 1
ATOM 605 C C . LEU A 1 76 ? -6.576 -0.817 6.954 1.00 89.75 76 LEU A C 1
ATOM 607 O O . LEU A 1 76 ? -7.345 0.130 6.795 1.00 89.75 76 LEU A O 1
ATOM 611 N N . GLN A 1 77 ? -6.999 -2.009 7.377 1.00 88.75 77 GLN A N 1
ATOM 612 C CA . GLN A 1 77 ? -8.401 -2.288 7.666 1.00 88.75 77 GLN A CA 1
ATOM 613 C C . GLN A 1 77 ? -8.944 -1.423 8.810 1.00 88.75 77 GLN A C 1
ATOM 615 O O . GLN A 1 77 ? -10.098 -0.995 8.737 1.00 88.75 77 GLN A O 1
ATOM 620 N N . ALA A 1 78 ? -8.133 -1.124 9.830 1.00 85.25 78 ALA A N 1
ATOM 621 C CA . ALA A 1 78 ? -8.509 -0.211 10.910 1.00 85.25 78 ALA A CA 1
ATOM 622 C C . ALA A 1 78 ? -8.707 1.241 10.428 1.00 85.25 78 ALA A C 1
ATOM 624 O O . ALA A 1 78 ? -9.527 1.954 10.999 1.00 85.25 78 ALA A O 1
ATOM 625 N N . LEU A 1 79 ? -8.030 1.650 9.347 1.00 80.25 79 LEU A N 1
ATOM 626 C CA . LEU A 1 79 ? -8.258 2.929 8.658 1.00 80.25 79 LEU A CA 1
ATOM 627 C C . LEU A 1 79 ? -9.424 2.889 7.650 1.00 80.25 79 LEU A C 1
ATOM 629 O O . LEU A 1 79 ? -9.724 3.893 7.014 1.00 80.25 79 LEU A O 1
ATOM 633 N N . GLY A 1 80 ? -10.090 1.743 7.476 1.00 85.06 80 GLY A N 1
ATOM 634 C CA . GLY A 1 80 ? -11.175 1.574 6.503 1.00 85.06 80 GLY A CA 1
ATOM 635 C C . GLY A 1 80 ? -10.722 1.118 5.111 1.00 85.06 80 GLY A C 1
ATOM 636 O O . GLY A 1 80 ? -11.561 0.919 4.232 1.00 85.06 80 GLY A O 1
ATOM 637 N N . ILE A 1 81 ? -9.426 0.868 4.911 1.00 87.56 81 ILE A N 1
ATOM 638 C CA . ILE A 1 81 ? -8.871 0.360 3.654 1.00 87.56 81 ILE A CA 1
ATOM 639 C C . ILE A 1 81 ? -8.889 -1.166 3.683 1.00 87.56 81 ILE A C 1
ATOM 641 O O . ILE A 1 81 ? -8.158 -1.807 4.436 1.00 87.56 81 ILE A O 1
ATOM 645 N N . ARG A 1 82 ? -9.712 -1.778 2.830 1.00 89.00 82 ARG A N 1
ATOM 646 C CA . ARG A 1 82 ? -9.758 -3.238 2.688 1.00 89.00 82 ARG A CA 1
ATOM 647 C C . ARG A 1 82 ? -8.980 -3.686 1.467 1.00 89.00 82 ARG A C 1
ATOM 649 O O . ARG A 1 82 ? -9.331 -3.355 0.335 1.00 89.00 82 ARG A O 1
ATOM 656 N N . LEU A 1 83 ? -7.949 -4.481 1.717 1.00 87.81 83 LEU A N 1
ATOM 657 C CA . LEU A 1 83 ? -7.209 -5.159 0.666 1.00 87.81 83 LEU A CA 1
ATOM 658 C C . LEU A 1 83 ? -7.977 -6.414 0.218 1.00 87.81 83 LEU A C 1
ATOM 660 O O . LEU A 1 83 ? -8.571 -7.090 1.061 1.00 87.81 83 LEU A O 1
ATOM 664 N N . PRO A 1 84 ? -7.997 -6.726 -1.089 1.00 86.44 84 PRO A N 1
ATOM 665 C CA . PRO A 1 84 ? -8.505 -8.008 -1.573 1.00 86.44 84 PRO A CA 1
ATOM 666 C C . PRO A 1 84 ? -7.571 -9.145 -1.136 1.00 86.44 84 PRO A C 1
ATOM 668 O O . PRO A 1 84 ? -6.431 -8.882 -0.772 1.00 86.44 84 PRO A O 1
ATOM 671 N N . ASP A 1 85 ? -8.009 -10.401 -1.231 1.00 90.19 85 ASP A N 1
ATOM 672 C CA . ASP A 1 85 ? -7.153 -11.562 -0.955 1.00 90.19 85 ASP A CA 1
ATOM 673 C C . ASP A 1 85 ? -5.822 -11.510 -1.719 1.00 90.19 85 ASP A C 1
ATOM 675 O O . ASP A 1 85 ? -5.753 -10.980 -2.830 1.00 90.19 85 ASP A O 1
ATOM 679 N N . TRP A 1 86 ? -4.769 -12.104 -1.150 1.00 87.31 86 TRP A N 1
ATOM 680 C CA . TRP A 1 86 ? -3.412 -12.030 -1.704 1.00 87.31 86 TRP A CA 1
ATOM 681 C C . TRP A 1 86 ? -3.335 -12.446 -3.180 1.00 87.31 86 TRP A C 1
ATOM 683 O O . TRP A 1 86 ? -2.676 -11.785 -3.981 1.00 87.31 86 TRP A O 1
ATOM 693 N N . GLU A 1 87 ? -4.043 -13.507 -3.571 1.00 88.31 87 GLU A N 1
ATOM 694 C CA . GLU A 1 87 ? -4.094 -13.952 -4.969 1.00 88.31 87 GLU A CA 1
ATOM 695 C C . GLU A 1 87 ? -4.815 -12.950 -5.876 1.00 88.31 87 GLU A C 1
ATOM 697 O O . GLU A 1 87 ? -4.320 -12.623 -6.953 1.00 88.31 87 GLU A O 1
ATOM 702 N N . ALA A 1 88 ? -5.949 -12.405 -5.428 1.00 86.88 88 ALA A N 1
ATOM 703 C CA . ALA A 1 88 ? -6.691 -11.390 -6.172 1.00 86.88 88 ALA A CA 1
ATOM 704 C C . ALA A 1 88 ? -5.901 -10.078 -6.290 1.00 86.88 88 ALA A C 1
ATOM 706 O O . ALA A 1 88 ? -5.997 -9.371 -7.296 1.00 86.88 88 ALA A O 1
ATOM 707 N N . TRP A 1 89 ? -5.097 -9.755 -5.279 1.00 82.25 89 TRP A N 1
ATOM 708 C CA . TRP A 1 89 ? -4.197 -8.618 -5.322 1.00 82.25 89 TRP A CA 1
ATOM 709 C C . TRP A 1 89 ? -3.074 -8.830 -6.333 1.00 82.25 89 TRP A C 1
ATOM 711 O O . TRP A 1 89 ? -2.879 -7.992 -7.212 1.00 82.25 89 TRP A O 1
ATOM 721 N N . ARG A 1 90 ? -2.381 -9.969 -6.274 1.00 85.88 90 A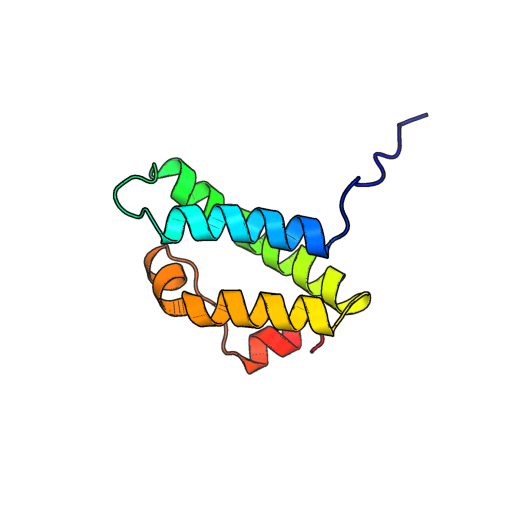RG A N 1
ATOM 722 C CA . ARG A 1 90 ? -1.336 -10.307 -7.246 1.00 85.88 90 ARG A CA 1
ATOM 723 C C . ARG A 1 90 ? -1.859 -10.278 -8.678 1.00 85.88 90 AR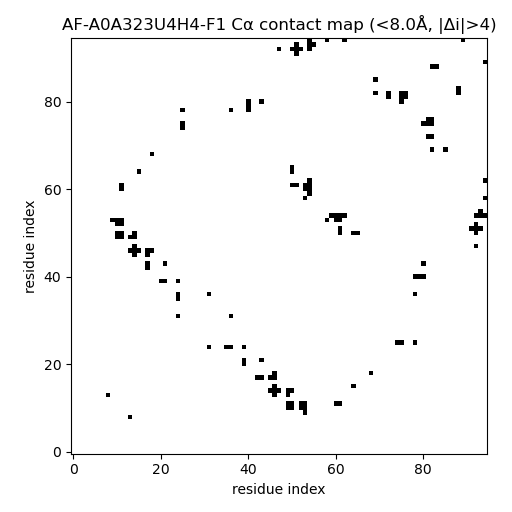G A C 1
ATOM 725 O O . ARG A 1 90 ? -1.291 -9.574 -9.508 1.00 85.88 90 ARG A O 1
ATOM 732 N N . ALA A 1 91 ? -3.010 -10.901 -8.924 1.00 86.62 91 ALA A N 1
ATOM 733 C CA . ALA A 1 91 ? -3.645 -10.896 -10.237 1.00 86.62 91 ALA A CA 1
ATOM 734 C C . ALA A 1 91 ? -3.923 -9.472 -10.755 1.00 86.62 91 ALA A C 1
ATOM 736 O O . ALA A 1 91 ? -3.725 -9.188 -11.936 1.00 86.62 91 ALA A O 1
ATOM 737 N N . ARG A 1 92 ? -4.331 -8.544 -9.877 1.00 76.50 92 ARG A N 1
ATOM 738 C CA . ARG A 1 92 ? -4.550 -7.128 -10.231 1.00 76.50 92 ARG A CA 1
ATOM 739 C C . ARG A 1 92 ? -3.272 -6.369 -10.573 1.00 76.50 92 ARG A C 1
ATOM 741 O O . ARG A 1 92 ? -3.334 -5.410 -11.336 1.00 76.50 92 ARG A O 1
ATOM 748 N N . LEU A 1 93 ? -2.142 -6.783 -10.014 1.00 77.00 93 LEU A N 1
ATOM 749 C CA . LEU A 1 93 ? -0.828 -6.224 -10.321 1.00 77.00 93 LEU A CA 1
ATOM 750 C C . LEU A 1 93 ? -0.184 -6.886 -11.555 1.00 77.00 93 LEU A C 1
ATOM 752 O O . LEU A 1 93 ? 0.894 -6.470 -11.966 1.00 77.00 93 LEU A O 1
ATOM 756 N N . GLY A 1 94 ? -0.836 -7.891 -12.155 1.00 76.75 94 GLY A N 1
ATOM 757 C CA . GLY A 1 94 ? -0.279 -8.677 -13.259 1.00 76.75 94 GLY A CA 1
ATOM 758 C C . GLY A 1 94 ? 0.776 -9.700 -12.817 1.00 76.75 94 GLY A C 1
ATOM 759 O O . GLY A 1 94 ? 1.653 -10.033 -13.612 1.00 76.75 94 GLY A O 1
ATOM 760 N N . LEU A 1 95 ? 0.702 -10.155 -11.557 1.00 64.75 95 LEU A N 1
ATOM 761 C CA . LEU A 1 95 ? 1.663 -11.025 -10.852 1.00 64.75 95 LEU A CA 1
ATOM 762 C C . LEU A 1 95 ? 1.138 -12.443 -10.600 1.00 64.75 95 LEU A C 1
ATOM 764 O O . LEU A 1 95 ? -0.097 -12.624 -10.566 1.00 64.75 95 LEU A O 1
#

Solvent-accessible surface area (backbone atoms only — not comparable to full-atom values): 5392 Å² total; per-residue (Å²): 131,84,79,80,76,70,67,94,57,55,42,49,55,52,20,51,50,50,48,50,57,43,48,54,44,63,74,31,70,91,76,48,51,70,69,57,53,47,48,43,56,71,47,45,64,56,32,52,53,22,33,27,55,17,28,76,80,40,51,66,64,30,51,53,52,53,47,59,55,57,76,43,40,70,56,38,42,74,70,70,42,77,80,68,57,72,68,61,43,32,52,69,36,76,93

Secondary structure (DSSP, 8-state):
-------SS-HHHHHHHHHHHHHHHHH-TTTS-HHHHHHHHHHHHHHHHHHHHHHHH-HHHHHHHHHHHHHTHHHHHHTT-PPPPHHHHHHHTT-

Sequence (95 aa):
MAASTASLFTPLEVARLHWRETRECLLHPGGTDPDQALAVVEEFPLLWRNLAEAARHDLEAALSLAREIWDERERLQALGIRLPDWEAWRARLGL